Protein AF-A0A355SEF8-F1 (afdb_monomer)

Foldseek 3Di:
DCVVPVDDDPWPQKDKAFDPCVVFVVFDFDDDPPDTDGHTDGDIDIDTDPVVVVCCQVVFDDDCVVSVPRHDDDPDDD

Structure (mmCIF, N/CA/C/O backbone):
data_AF-A0A355SEF8-F1
#
_entry.id   AF-A0A355SEF8-F1
#
loop_
_atom_site.group_PDB
_atom_site.id
_atom_site.type_symbol
_atom_site.label_atom_id
_atom_site.label_alt_id
_atom_site.label_comp_id
_atom_site.label_asym_id
_atom_site.label_entity_id
_atom_site.label_seq_id
_atom_site.pdbx_PDB_ins_code
_atom_site.Cartn_x
_atom_site.Cartn_y
_atom_site.Cartn_z
_atom_site.occupancy
_atom_site.B_iso_or_equiv
_atom_site.auth_seq_id
_atom_site.auth_comp_id
_atom_site.auth_asym_id
_atom_site.auth_atom_id
_atom_site.pdbx_PDB_model_num
ATOM 1 N N . TYR A 1 1 ? 2.382 8.628 -10.792 1.00 69.12 1 TYR A N 1
ATOM 2 C CA . TYR A 1 1 ? 3.416 8.730 -11.843 1.00 69.12 1 TYR A CA 1
ATOM 3 C C . TYR A 1 1 ? 3.472 10.133 -12.441 1.00 69.12 1 TYR A C 1
ATOM 5 O O . TYR A 1 1 ? 4.454 10.810 -12.184 1.00 69.12 1 TYR A O 1
ATOM 13 N N . LEU A 1 2 ? 2.415 10.626 -13.105 1.00 79.75 2 LEU A N 1
ATOM 14 C CA . LEU A 1 2 ? 2.374 11.984 -13.686 1.00 79.75 2 LEU A CA 1
ATOM 15 C C . LEU A 1 2 ? 2.771 13.094 -12.696 1.00 79.75 2 LEU A C 1
ATOM 17 O O . LEU A 1 2 ? 3.635 13.906 -12.998 1.00 79.75 2 LEU A O 1
ATOM 21 N N . LEU A 1 3 ? 2.218 13.067 -11.480 1.00 77.38 3 LEU A N 1
ATOM 22 C CA . LEU A 1 3 ? 2.550 14.036 -10.423 1.00 77.38 3 LEU A CA 1
ATOM 23 C C . LEU A 1 3 ? 4.014 13.970 -9.951 1.00 77.38 3 LEU A C 1
ATOM 25 O O . LEU A 1 3 ? 4.529 14.954 -9.438 1.00 77.38 3 LEU A O 1
ATOM 29 N N . LEU A 1 4 ? 4.679 12.820 -10.107 1.00 76.81 4 LEU A N 1
ATOM 30 C CA . L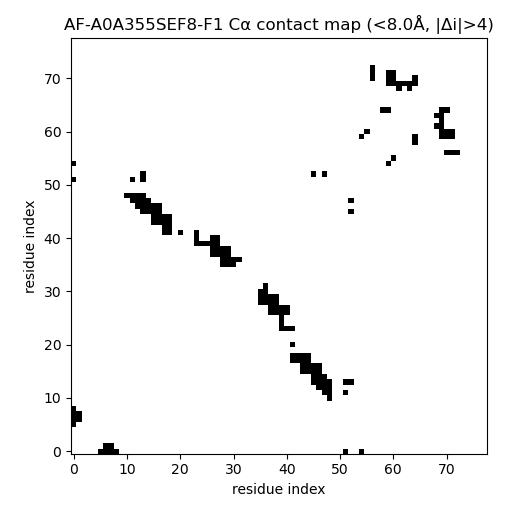EU A 1 4 ? 6.064 12.604 -9.668 1.00 76.81 4 LEU A CA 1
ATOM 31 C C . LEU A 1 4 ? 7.084 12.821 -10.794 1.00 76.81 4 LEU A C 1
ATOM 33 O O . LEU A 1 4 ? 8.231 13.154 -10.519 1.00 76.81 4 LEU A O 1
ATOM 37 N N . LYS A 1 5 ? 6.698 12.568 -12.049 1.00 79.00 5 LYS A N 1
ATOM 38 C CA . LYS A 1 5 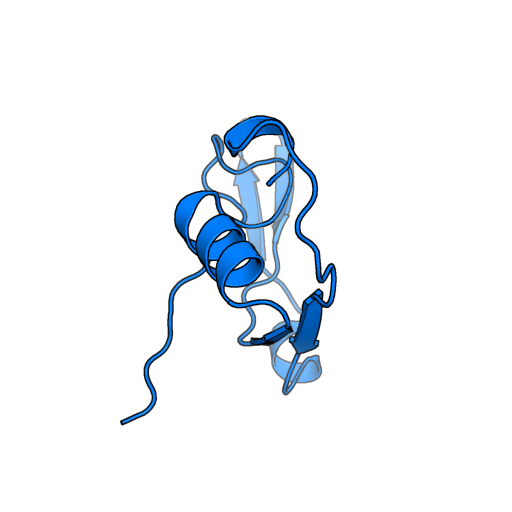? 7.604 12.519 -13.207 1.00 79.00 5 LYS A CA 1
ATOM 39 C C . LYS A 1 5 ? 7.304 13.570 -14.276 1.00 79.00 5 LYS A C 1
ATOM 41 O O . LYS A 1 5 ? 8.119 13.754 -15.169 1.00 79.00 5 LYS A O 1
ATOM 46 N N . GLY A 1 6 ? 6.165 14.259 -14.201 1.00 83.19 6 GLY A N 1
ATOM 47 C CA . GLY A 1 6 ? 5.755 15.280 -15.172 1.00 83.19 6 GLY A CA 1
ATOM 48 C C . GLY A 1 6 ? 5.335 14.732 -16.541 1.00 83.19 6 GLY A C 1
ATOM 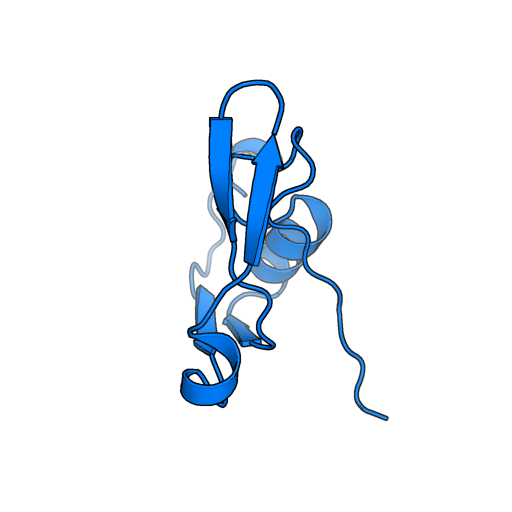49 O O . GLY A 1 6 ? 4.906 15.500 -17.395 1.00 83.19 6 GLY A O 1
ATOM 50 N N . THR A 1 7 ? 5.418 13.418 -16.750 1.00 84.00 7 THR A N 1
ATOM 51 C CA . THR A 1 7 ? 5.053 12.729 -17.992 1.00 84.00 7 THR A CA 1
ATOM 52 C C . THR A 1 7 ? 4.185 11.509 -17.699 1.00 84.00 7 THR A C 1
ATOM 54 O O . THR A 1 7 ? 4.115 11.034 -16.561 1.00 84.00 7 THR A O 1
ATOM 57 N N . LEU A 1 8 ? 3.491 11.008 -18.721 1.00 82.00 8 LEU A N 1
ATOM 58 C CA . LEU A 1 8 ? 2.848 9.696 -18.669 1.00 82.00 8 LEU A CA 1
ATOM 59 C C . LEU A 1 8 ? 3.871 8.615 -19.046 1.00 82.00 8 LEU A C 1
ATOM 61 O O . LEU A 1 8 ? 4.736 8.879 -19.884 1.00 82.00 8 LEU A O 1
ATOM 65 N N . PRO A 1 9 ? 3.800 7.419 -18.441 1.00 82.06 9 PRO A N 1
ATOM 66 C CA . PRO A 1 9 ? 4.631 6.314 -18.880 1.00 82.06 9 PRO A CA 1
ATOM 67 C C . PRO A 1 9 ? 4.155 5.838 -20.254 1.00 82.06 9 PRO A C 1
ATOM 69 O O . PRO A 1 9 ? 2.965 5.895 -20.563 1.00 82.06 9 PRO A O 1
ATOM 72 N N . ASN A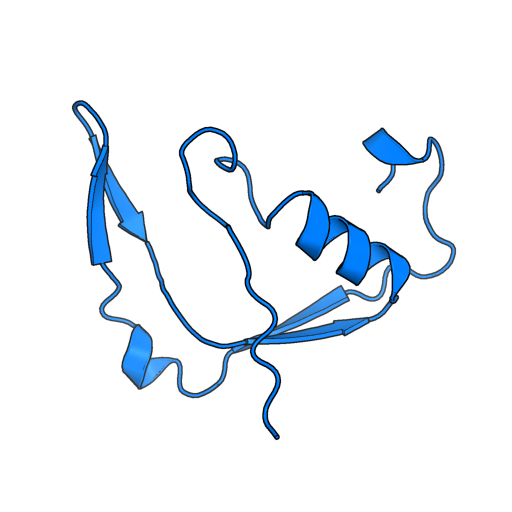 1 10 ? 5.086 5.331 -21.062 1.00 81.81 10 ASN A N 1
ATOM 73 C CA . ASN A 1 10 ? 4.768 4.784 -22.386 1.00 81.81 10 ASN A CA 1
ATOM 74 C C . ASN A 1 10 ? 3.859 3.547 -22.309 1.00 81.81 10 ASN A C 1
ATOM 76 O O . ASN A 1 10 ? 3.110 3.276 -23.242 1.00 81.81 10 ASN A O 1
ATOM 80 N N . ASP A 1 11 ? 3.932 2.813 -21.197 1.00 84.56 11 ASP A N 1
ATOM 81 C CA . ASP A 1 11 ? 3.067 1.682 -20.882 1.00 84.56 11 ASP A CA 1
ATOM 82 C C . ASP A 1 11 ? 2.327 1.951 -19.566 1.00 84.56 11 ASP A C 1
ATOM 84 O O . ASP A 1 11 ? 2.952 2.212 -18.534 1.00 84.56 11 ASP A O 1
ATOM 88 N N . MET A 1 12 ? 0.998 1.890 -19.617 1.00 83.94 12 MET A N 1
ATOM 89 C CA . MET A 1 12 ? 0.115 2.074 -18.465 1.00 83.94 12 MET A CA 1
ATOM 90 C C . MET A 1 12 ? -0.439 0.757 -17.912 1.00 83.94 12 MET A C 1
ATOM 92 O O . MET A 1 12 ? -1.355 0.794 -17.092 1.00 83.94 12 MET A O 1
ATOM 96 N N . SER A 1 13 ? 0.081 -0.393 -18.353 1.00 87.19 13 SER A N 1
ATOM 97 C CA . SER A 1 13 ? -0.297 -1.694 -17.809 1.00 87.19 13 SER A CA 1
ATOM 98 C C . SER A 1 13 ? -0.067 -1.725 -16.294 1.00 87.19 13 SER A C 1
ATOM 100 O O . SER A 1 13 ? 1.030 -1.448 -15.795 1.00 87.19 13 SER A O 1
ATOM 102 N N . PHE A 1 14 ? -1.136 -1.993 -15.549 1.00 86.62 14 PHE A N 1
ATOM 103 C CA . PHE A 1 14 ? -1.111 -2.078 -14.096 1.00 86.62 14 PHE A CA 1
ATOM 104 C C . PHE A 1 14 ? -2.350 -2.832 -13.611 1.00 86.62 14 PHE A C 1
ATOM 106 O O . PHE A 1 14 ? -3.417 -2.249 -13.429 1.00 86.62 14 PHE A O 1
ATOM 113 N N . ASP A 1 15 ? -2.186 -4.129 -13.390 1.00 88.25 15 ASP A N 1
ATOM 114 C CA . ASP A 1 15 ? -3.229 -5.024 -12.910 1.00 88.25 15 ASP A CA 1
ATOM 115 C C . ASP A 1 15 ? -2.893 -5.540 -11.513 1.00 88.25 15 ASP A C 1
ATOM 117 O O . ASP A 1 15 ? -1.734 -5.795 -11.176 1.00 88.25 15 ASP A O 1
ATOM 121 N N . ILE A 1 16 ? -3.928 -5.696 -10.687 1.00 87.81 16 ILE A N 1
ATOM 122 C CA . ILE A 1 16 ? -3.827 -6.252 -9.338 1.00 87.81 16 ILE A CA 1
ATOM 123 C C . ILE A 1 16 ? -4.697 -7.502 -9.257 1.00 87.81 16 ILE A C 1
ATOM 125 O O . ILE A 1 16 ? -5.916 -7.439 -9.411 1.00 87.81 16 ILE A O 1
ATOM 129 N N . GLU A 1 17 ? -4.076 -8.625 -8.917 1.00 89.06 17 GLU A N 1
ATOM 130 C CA . GLU A 1 17 ? -4.753 -9.899 -8.708 1.00 89.06 17 GLU A CA 1
ATOM 131 C C . GLU A 1 17 ? -4.745 -10.289 -7.230 1.00 89.06 17 GLU A C 1
ATOM 133 O O . GLU A 1 17 ? -3.697 -10.523 -6.623 1.00 89.06 17 GLU A O 1
ATOM 138 N N . PHE A 1 18 ? -5.933 -10.416 -6.640 1.00 86.50 18 PHE A N 1
ATOM 139 C CA . PHE A 1 18 ? -6.092 -10.908 -5.273 1.00 86.50 18 PHE A CA 1
ATOM 140 C C . PHE A 1 18 ? -6.231 -12.429 -5.259 1.00 86.50 18 PHE A C 1
ATOM 142 O O . PHE A 1 18 ? -7.085 -12.994 -5.942 1.00 86.50 18 PHE A O 1
ATOM 149 N N . LYS A 1 19 ? -5.447 -13.104 -4.412 1.00 82.56 19 LYS A N 1
ATOM 150 C CA . LYS A 1 19 ? -5.560 -14.555 -4.191 1.00 82.56 19 LYS A CA 1
ATOM 151 C C . LYS A 1 19 ? -6.279 -14.835 -2.873 1.00 82.56 19 LYS A C 1
ATOM 153 O O . LYS A 1 19 ? -6.059 -14.153 -1.876 1.00 82.56 19 LYS A O 1
ATOM 158 N N . ASN A 1 20 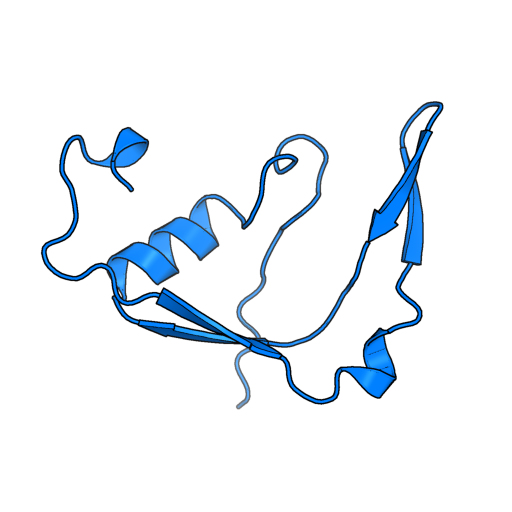? -7.108 -15.881 -2.845 1.00 83.50 20 ASN A N 1
ATOM 159 C CA . ASN A 1 20 ? -7.821 -16.344 -1.644 1.00 83.50 20 ASN A CA 1
ATOM 160 C C . ASN A 1 20 ? -8.716 -15.277 -0.982 1.00 83.50 20 ASN A C 1
ATOM 162 O O . ASN A 1 20 ? -8.742 -15.164 0.245 1.00 83.50 20 ASN A O 1
ATOM 166 N N . ILE A 1 21 ? -9.468 -14.502 -1.773 1.00 83.00 21 ILE A N 1
ATOM 167 C CA . ILE A 1 21 ? -10.276 -13.372 -1.278 1.00 83.00 21 ILE A CA 1
ATOM 168 C C . ILE A 1 21 ? -11.239 -13.765 -0.145 1.00 83.00 21 ILE A C 1
ATOM 170 O O . ILE A 1 21 ? -11.424 -13.013 0.812 1.00 83.00 21 ILE A O 1
ATOM 174 N N . ASP A 1 22 ? -11.771 -14.989 -0.182 1.00 85.31 22 ASP A N 1
ATOM 175 C CA . ASP A 1 22 ? -12.659 -15.529 0.847 1.00 85.31 22 ASP A CA 1
ATOM 176 C C . ASP A 1 22 ? -12.033 -15.606 2.238 1.00 85.31 22 ASP A C 1
ATOM 178 O O . ASP A 1 22 ? -12.742 -15.473 3.238 1.00 85.31 22 ASP A O 1
ATOM 182 N N . LYS A 1 23 ? -10.711 -15.785 2.319 1.00 86.19 23 LYS A N 1
ATOM 183 C CA . LYS A 1 23 ? -9.974 -15.796 3.586 1.00 86.19 23 LYS A CA 1
ATOM 184 C C . LYS A 1 23 ? -9.897 -14.398 4.201 1.00 86.19 23 LYS A C 1
ATOM 186 O O . LYS A 1 23 ? -9.903 -14.265 5.423 1.00 86.19 23 LYS A O 1
ATOM 191 N N . TYR A 1 24 ? -9.866 -13.360 3.366 1.00 85.12 24 TYR A N 1
ATOM 192 C CA . TYR A 1 24 ? -9.613 -11.978 3.780 1.00 85.12 24 TYR A CA 1
ATOM 193 C C . TYR A 1 24 ? -10.869 -11.089 3.764 1.00 85.12 24 TYR A C 1
ATOM 195 O O . TYR A 1 24 ? -10.844 -9.978 4.292 1.00 85.12 24 TYR A O 1
ATOM 203 N N . LYS A 1 25 ? -12.010 -11.590 3.262 1.00 83.75 25 LYS A N 1
ATOM 204 C CA . LYS A 1 25 ? -13.282 -10.845 3.118 1.00 83.75 25 LYS A CA 1
ATOM 205 C C . LYS A 1 25 ? -13.876 -10.277 4.407 1.00 83.75 25 LYS A C 1
ATOM 207 O O . LYS A 1 25 ? -14.739 -9.400 4.358 1.00 83.75 25 LYS A O 1
ATOM 212 N N . ARG A 1 26 ? -13.458 -10.776 5.574 1.00 84.25 26 ARG A N 1
ATOM 213 C CA . ARG A 1 26 ? -13.921 -10.232 6.860 1.00 84.25 26 ARG A CA 1
ATOM 214 C C . ARG A 1 26 ? -13.418 -8.801 7.067 1.00 84.25 26 ARG A C 1
ATOM 216 O O . ARG A 1 26 ? -14.161 -7.981 7.605 1.00 84.25 26 ARG A O 1
ATOM 223 N N . GLY A 1 27 ? -12.230 -8.477 6.550 1.00 84.19 27 GLY A N 1
ATOM 224 C CA . GLY A 1 27 ? -11.569 -7.200 6.807 1.00 84.19 27 GLY A CA 1
ATOM 225 C C . GLY A 1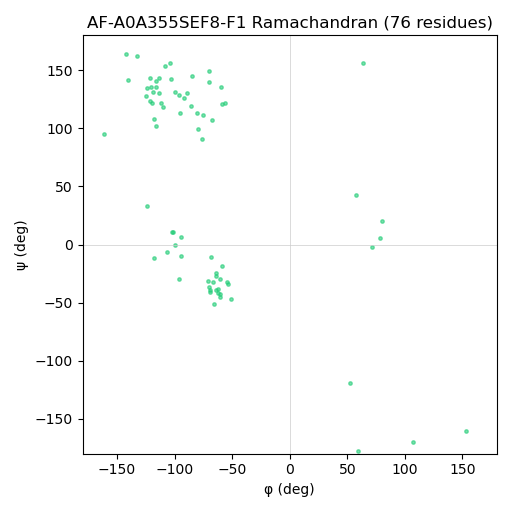 27 ? -11.315 -6.969 8.301 1.00 84.19 27 GLY A C 1
ATOM 226 O O . GLY A 1 27 ? -11.613 -7.813 9.148 1.00 84.19 27 GLY A O 1
ATOM 227 N N . LYS A 1 28 ? -10.757 -5.809 8.632 1.00 85.12 28 LYS A N 1
ATOM 228 C CA . LYS A 1 28 ? -10.538 -5.344 10.003 1.00 85.12 28 LYS A CA 1
ATOM 229 C C . LYS A 1 28 ? -11.215 -3.991 10.174 1.00 85.12 28 LYS A C 1
ATOM 231 O O . LYS A 1 28 ? -11.093 -3.122 9.311 1.00 85.12 28 LYS A O 1
ATOM 236 N N . LEU A 1 29 ? -11.934 -3.821 11.280 1.00 88.50 29 LEU A N 1
ATOM 237 C CA . LEU A 1 29 ? -12.470 -2.522 11.667 1.00 88.50 29 LEU A CA 1
ATOM 238 C C . LEU A 1 29 ? -11.395 -1.778 12.461 1.00 88.50 29 LEU A C 1
ATOM 240 O O . LEU A 1 29 ? -10.947 -2.252 13.501 1.00 88.50 29 LEU A O 1
ATOM 244 N N . ILE A 1 30 ? -10.971 -0.629 11.954 1.00 86.62 30 ILE A N 1
ATOM 245 C CA . ILE A 1 30 ? -9.922 0.207 12.525 1.00 86.62 30 ILE A CA 1
ATOM 246 C C . ILE A 1 30 ? -10.589 1.487 13.018 1.00 86.62 30 ILE A C 1
ATOM 248 O O . ILE A 1 30 ? -11.241 2.192 12.247 1.00 86.62 30 ILE A O 1
ATOM 252 N N . LYS A 1 31 ? -10.448 1.791 14.310 1.00 86.00 31 LYS A N 1
ATOM 253 C CA . LYS A 1 31 ? -10.901 3.067 14.867 1.00 86.00 31 LYS A CA 1
ATOM 254 C C . LYS A 1 31 ? -9.845 4.129 14.572 1.00 86.00 31 LYS A C 1
ATOM 256 O O . LYS A 1 31 ? -8.739 4.057 15.099 1.00 86.00 31 LYS A O 1
ATOM 261 N N . PHE A 1 32 ? -10.186 5.106 13.740 1.00 83.12 32 PHE A N 1
ATOM 262 C CA . PHE A 1 32 ? -9.332 6.241 13.417 1.00 83.12 32 PHE A CA 1
ATOM 263 C C . PHE A 1 32 ? -10.010 7.532 13.872 1.00 83.12 32 PHE A C 1
ATOM 265 O O . PHE A 1 32 ? -10.992 7.976 13.274 1.00 83.12 32 PHE A O 1
ATOM 272 N N . LYS A 1 33 ? -9.474 8.136 14.940 1.00 85.50 33 LYS A N 1
ATOM 273 C CA . LYS A 1 33 ? -10.089 9.283 15.628 1.00 85.50 33 LYS A CA 1
ATOM 274 C C . LYS A 1 33 ? -11.546 8.957 16.002 1.00 85.50 33 LYS A C 1
ATOM 276 O O . LYS A 1 33 ? -11.788 7.975 16.706 1.00 85.50 33 LYS A O 1
ATOM 281 N N . ASP A 1 34 ? -12.495 9.725 15.478 1.00 90.12 34 ASP A N 1
ATOM 282 C CA . ASP A 1 34 ? -13.929 9.594 15.749 1.00 90.12 34 ASP A CA 1
ATOM 283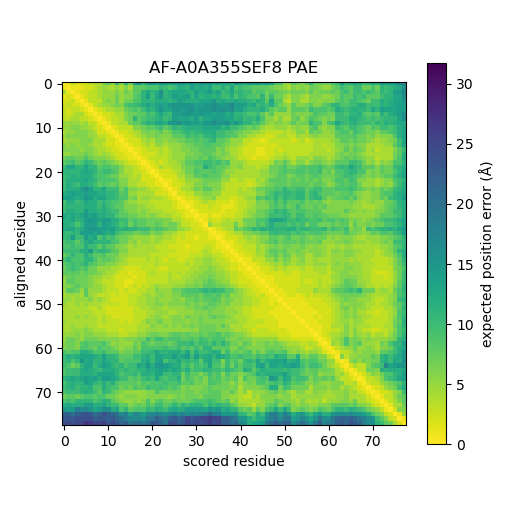 C C . ASP A 1 34 ? -14.664 8.734 14.709 1.00 90.12 34 ASP A C 1
ATOM 285 O O . ASP A 1 34 ? -15.887 8.642 14.721 1.00 90.12 34 ASP A O 1
ATOM 289 N N . THR A 1 35 ? -13.940 8.102 13.780 1.00 87.19 35 THR A N 1
ATOM 290 C CA . THR A 1 35 ? -14.524 7.307 12.692 1.00 87.19 35 THR A CA 1
ATOM 291 C C . THR A 1 35 ? -14.028 5.865 12.725 1.00 87.19 35 THR A C 1
ATOM 293 O O . THR A 1 35 ? -12.864 5.589 13.010 1.00 87.19 35 THR A O 1
ATOM 296 N N . TYR A 1 36 ? -14.911 4.924 12.393 1.00 87.44 36 TYR A N 1
ATOM 297 C CA . TYR A 1 36 ? -14.534 3.536 12.142 1.00 87.44 36 TYR A CA 1
ATOM 298 C C . TYR A 1 36 ? -14.354 3.311 10.644 1.00 87.44 36 TYR A C 1
ATOM 300 O O . TYR A 1 36 ? -15.233 3.629 9.846 1.00 87.44 36 TYR A O 1
ATOM 308 N N . LEU A 1 37 ? -13.214 2.742 10.270 1.00 85.69 37 LEU A N 1
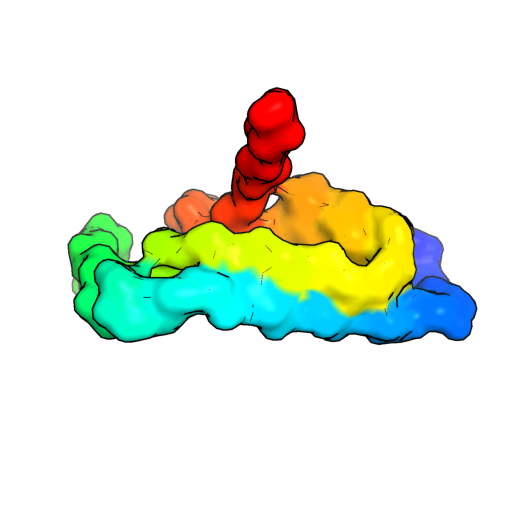ATOM 309 C CA . LEU A 1 37 ? -12.859 2.429 8.893 1.00 85.69 37 LEU A CA 1
ATOM 310 C C . LEU A 1 37 ? -12.724 0.920 8.746 1.00 85.69 37 LEU A C 1
ATOM 312 O O . LEU A 1 37 ? -12.115 0.260 9.584 1.00 85.69 37 LEU A O 1
ATOM 316 N N . LYS A 1 38 ? -13.286 0.360 7.676 1.00 85.94 38 LYS A N 1
ATOM 317 C CA . LYS A 1 38 ? -13.096 -1.051 7.343 1.00 85.94 38 LYS A CA 1
ATOM 318 C C . LYS A 1 38 ? -11.948 -1.173 6.345 1.00 85.94 38 LYS A C 1
ATOM 320 O O . LYS A 1 38 ? -12.071 -0.711 5.216 1.00 85.94 38 LYS A O 1
ATOM 325 N N . GLY A 1 39 ? -10.851 -1.788 6.773 1.00 84.25 39 GLY A N 1
ATOM 326 C CA . GLY A 1 39 ? -9.698 -2.104 5.932 1.00 84.25 39 GLY A CA 1
ATOM 327 C C . GLY A 1 39 ? -9.652 -3.584 5.565 1.00 84.25 39 GLY A C 1
ATOM 328 O O . GLY A 1 39 ? -10.191 -4.427 6.285 1.00 84.25 39 GLY A O 1
ATOM 329 N N . TYR A 1 40 ? -8.984 -3.909 4.464 1.00 86.44 40 TYR A N 1
ATOM 330 C CA . TYR A 1 40 ? -8.686 -5.284 4.075 1.00 86.44 40 TYR A CA 1
ATOM 331 C C . TYR A 1 40 ? -7.177 -5.456 4.014 1.00 86.44 40 TYR A C 1
ATOM 333 O O . TYR A 1 40 ? -6.477 -4.640 3.424 1.00 86.44 40 TYR A O 1
ATOM 341 N N . GLU A 1 41 ? -6.693 -6.519 4.637 1.00 85.00 41 GLU A N 1
ATOM 342 C CA . GLU A 1 41 ? -5.291 -6.912 4.608 1.00 85.00 41 GLU A CA 1
ATOM 343 C C . GLU A 1 41 ? -5.246 -8.261 3.900 1.00 85.00 41 GLU A C 1
ATOM 345 O O . GLU A 1 41 ? -5.667 -9.272 4.464 1.00 85.00 41 GLU A O 1
ATOM 350 N N . ALA A 1 42 ? -4.847 -8.252 2.631 1.00 85.50 42 ALA A N 1
ATOM 351 C CA . ALA A 1 42 ? -4.833 -9.430 1.777 1.00 85.50 42 ALA A CA 1
ATOM 352 C C . ALA A 1 42 ? -3.575 -9.419 0.900 1.00 85.50 42 ALA A C 1
ATOM 354 O O . ALA A 1 42 ? -3.196 -8.353 0.416 1.00 85.50 42 ALA A O 1
ATOM 355 N N . PRO A 1 43 ? -2.940 -10.579 0.663 1.00 86.50 43 PRO A N 1
ATOM 356 C CA . PRO A 1 43 ? -1.874 -10.693 -0.315 1.00 86.50 43 PRO A CA 1
ATOM 357 C C . PRO A 1 43 ? -2.447 -10.562 -1.730 1.00 86.50 43 PRO A C 1
ATOM 359 O O . PRO A 1 43 ? -3.503 -11.119 -2.051 1.00 86.50 43 PRO A O 1
ATOM 362 N N . PHE A 1 44 ? -1.720 -9.859 -2.587 1.00 87.81 44 PHE A N 1
ATOM 363 C CA . PHE A 1 44 ? -2.053 -9.686 -3.995 1.00 87.81 44 PHE A CA 1
ATOM 364 C C . PHE A 1 44 ? -0.784 -9.705 -4.847 1.00 87.81 44 PHE A C 1
ATOM 366 O O . PHE A 1 44 ? 0.332 -9.589 -4.340 1.00 87.81 44 PHE A O 1
ATOM 373 N N . THR A 1 45 ? -0.961 -9.881 -6.149 1.00 87.88 45 THR A N 1
ATOM 374 C CA . THR A 1 45 ? 0.103 -9.807 -7.150 1.00 87.88 45 THR A CA 1
ATOM 375 C C . THR A 1 45 ? -0.155 -8.593 -8.032 1.00 87.88 45 THR A C 1
ATOM 377 O O . THR A 1 45 ? -1.277 -8.421 -8.497 1.00 87.88 45 THR A O 1
ATOM 380 N N . ILE A 1 46 ? 0.859 -7.748 -8.238 1.00 86.88 46 ILE A N 1
ATOM 381 C CA . ILE A 1 46 ? 0.795 -6.659 -9.221 1.00 86.88 46 ILE A CA 1
ATOM 382 C C . ILE A 1 46 ? 1.517 -7.114 -10.488 1.00 86.88 46 ILE A C 1
ATOM 384 O O . ILE A 1 46 ? 2.644 -7.605 -10.404 1.00 86.88 46 ILE A O 1
ATOM 388 N N . ILE A 1 47 ? 0.883 -6.937 -11.643 1.00 88.00 47 ILE A N 1
ATOM 389 C CA . ILE A 1 47 ? 1.439 -7.249 -12.961 1.00 88.00 47 ILE A CA 1
ATOM 390 C C . ILE A 1 47 ? 1.346 -5.983 -13.810 1.00 88.00 47 ILE A C 1
ATOM 392 O O . ILE A 1 47 ? 0.286 -5.375 -13.901 1.00 88.00 47 ILE A O 1
ATOM 396 N N . GLY A 1 48 ? 2.451 -5.554 -14.416 1.00 87.75 48 GLY A N 1
ATOM 397 C CA . GLY A 1 48 ? 2.454 -4.362 -15.260 1.00 87.75 48 GLY A CA 1
ATOM 398 C C . GLY A 1 48 ? 3.805 -3.668 -15.317 1.00 87.75 48 GLY A C 1
ATOM 399 O O . GLY A 1 48 ? 4.838 -4.255 -14.983 1.00 87.75 48 GLY A O 1
ATOM 400 N N . ASN A 1 49 ? 3.790 -2.400 -15.723 1.00 87.44 49 ASN A N 1
ATOM 401 C CA . ASN A 1 49 ? 4.990 -1.594 -15.898 1.00 87.44 49 ASN A CA 1
ATOM 402 C C . ASN A 1 49 ? 5.797 -1.487 -14.578 1.00 87.44 49 ASN A C 1
ATOM 404 O O . ASN A 1 49 ? 5.286 -0.940 -13.592 1.00 87.44 49 ASN A O 1
ATOM 408 N N . PRO A 1 50 ? 7.075 -1.923 -14.547 1.00 85.94 50 PRO A N 1
ATOM 409 C CA . PRO A 1 50 ? 7.921 -1.864 -13.353 1.00 85.94 50 PRO A CA 1
ATOM 410 C C . PRO A 1 50 ? 8.041 -0.470 -12.728 1.00 85.94 50 PRO A C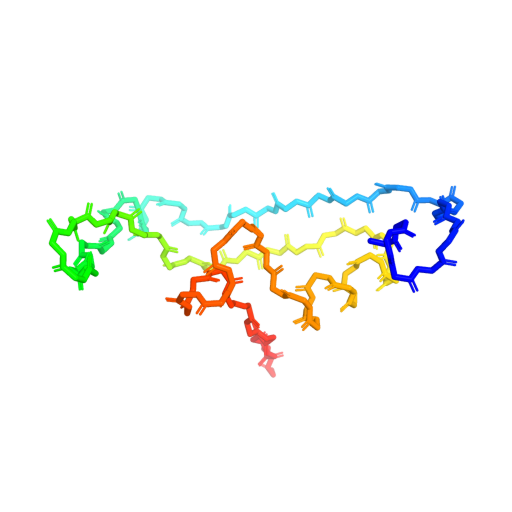 1
ATOM 412 O O . PRO A 1 50 ? 8.139 -0.350 -11.507 1.00 85.94 50 PRO A O 1
ATOM 415 N N . GLU A 1 51 ? 8.004 0.599 -13.528 1.00 85.06 51 GLU A N 1
ATOM 416 C CA . GLU A 1 51 ? 8.060 1.965 -13.004 1.00 85.06 51 GLU A CA 1
ATOM 417 C C . GLU A 1 51 ? 6.779 2.347 -12.254 1.00 85.06 51 GLU A C 1
ATOM 419 O O . GLU A 1 51 ? 6.842 3.029 -11.229 1.00 85.06 51 GLU A O 1
ATOM 424 N N . LEU A 1 52 ? 5.616 1.889 -12.729 1.00 85.31 52 LEU A N 1
ATOM 425 C CA . LEU A 1 52 ? 4.339 2.091 -12.044 1.00 85.31 52 LEU A CA 1
ATOM 426 C C . LEU A 1 52 ? 4.272 1.275 -10.752 1.00 85.31 52 LEU A C 1
ATOM 428 O O . LEU A 1 52 ? 3.847 1.802 -9.724 1.00 85.31 52 LEU A O 1
ATOM 432 N N . ILE A 1 53 ? 4.762 0.033 -10.781 1.00 85.69 53 ILE A N 1
ATOM 433 C CA . ILE A 1 53 ? 4.878 -0.826 -9.594 1.00 85.69 53 ILE A CA 1
ATOM 434 C C . ILE A 1 53 ? 5.788 -0.177 -8.549 1.00 85.69 53 ILE A C 1
ATOM 436 O O . ILE A 1 53 ? 5.420 -0.095 -7.378 1.00 85.69 53 ILE A O 1
ATOM 440 N N . LYS A 1 54 ? 6.940 0.359 -8.965 1.00 84.69 54 LYS A N 1
ATOM 441 C CA . LYS A 1 54 ? 7.846 1.074 -8.061 1.00 84.69 54 LYS A CA 1
ATOM 442 C C . LYS A 1 54 ? 7.175 2.294 -7.432 1.00 84.69 54 LYS A C 1
ATOM 444 O O . LYS A 1 54 ? 7.312 2.515 -6.235 1.00 84.69 54 LYS A O 1
ATOM 449 N N . VAL A 1 55 ? 6.421 3.069 -8.214 1.00 85.12 55 VAL A N 1
ATOM 450 C CA . VAL A 1 55 ? 5.663 4.208 -7.678 1.00 85.12 55 VAL A CA 1
ATOM 451 C C . VAL A 1 55 ? 4.611 3.751 -6.668 1.00 85.12 55 VAL A C 1
ATOM 453 O O . VAL A 1 55 ? 4.470 4.394 -5.635 1.00 85.12 55 VAL A O 1
ATOM 456 N N . ALA A 1 56 ? 3.896 2.657 -6.932 1.00 83.81 56 ALA A N 1
ATOM 457 C CA . ALA A 1 56 ? 2.930 2.093 -5.989 1.00 83.81 56 ALA A CA 1
ATOM 458 C C . ALA A 1 56 ? 3.590 1.633 -4.678 1.00 83.81 56 ALA A C 1
ATOM 460 O O . ALA A 1 56 ? 3.024 1.845 -3.608 1.00 83.81 56 ALA A O 1
ATOM 461 N N . TYR A 1 57 ? 4.791 1.055 -4.758 1.00 83.06 57 TYR A N 1
ATOM 462 C CA . TYR A 1 57 ? 5.582 0.661 -3.592 1.00 83.06 57 TYR A CA 1
ATOM 463 C C . TYR A 1 57 ? 6.041 1.871 -2.772 1.00 83.06 57 TYR A C 1
ATOM 465 O O . TYR A 1 57 ? 5.783 1.939 -1.574 1.00 83.06 57 TYR A O 1
ATOM 473 N N . ASP A 1 58 ? 6.647 2.865 -3.424 1.00 80.88 58 ASP A N 1
ATOM 474 C CA . ASP A 1 58 ? 7.193 4.042 -2.741 1.00 80.88 58 ASP A CA 1
ATOM 475 C C . ASP A 1 58 ? 6.088 4.945 -2.165 1.00 80.88 58 ASP A C 1
ATOM 477 O O . ASP A 1 58 ? 6.231 5.507 -1.080 1.00 80.88 58 ASP A O 1
ATOM 481 N N . ALA A 1 59 ? 4.985 5.116 -2.899 1.00 80.12 59 ALA A N 1
ATOM 482 C CA . ALA A 1 59 ? 3.930 6.060 -2.546 1.00 80.12 59 ALA A CA 1
ATOM 483 C C . ALA A 1 59 ? 2.777 5.435 -1.755 1.00 80.12 59 ALA A C 1
ATOM 485 O O . ALA A 1 59 ? 1.959 6.200 -1.245 1.00 80.12 59 ALA A O 1
ATOM 486 N N . SER A 1 60 ? 2.720 4.102 -1.624 1.00 77.00 60 SER A N 1
ATOM 487 C CA . SER A 1 60 ? 1.550 3.343 -1.149 1.00 77.00 60 SER A CA 1
ATOM 488 C C . SER A 1 60 ? 0.325 3.458 -2.076 1.00 77.00 60 SER A C 1
ATOM 490 O O . SER A 1 60 ? 0.179 4.403 -2.856 1.00 77.00 60 SER A O 1
ATOM 492 N N . LEU A 1 61 ? -0.578 2.476 -2.013 1.00 77.75 61 LEU A N 1
ATOM 493 C CA . LEU A 1 61 ? -1.779 2.424 -2.852 1.00 77.75 61 LEU A CA 1
ATOM 494 C C . LEU A 1 61 ? -2.977 3.097 -2.166 1.00 77.75 61 LEU A C 1
ATOM 496 O O . LEU A 1 61 ? -3.383 2.698 -1.078 1.00 77.75 61 LEU A O 1
ATOM 500 N N . GLY A 1 62 ? -3.614 4.051 -2.852 1.00 74.62 62 GLY A N 1
ATOM 501 C CA . GLY A 1 62 ? -4.871 4.677 -2.421 1.00 74.62 62 GLY A CA 1
ATOM 502 C C . GLY A 1 62 ? -4.731 6.113 -1.903 1.00 74.62 62 GLY A C 1
ATOM 503 O O . GLY A 1 62 ? -3.704 6.761 -2.072 1.00 74.62 62 GLY A O 1
ATOM 504 N N . GLU A 1 63 ? -5.811 6.634 -1.311 1.00 63.47 63 GLU A N 1
ATOM 505 C CA . GLU A 1 63 ? -5.968 8.067 -0.991 1.00 63.47 63 GLU A CA 1
ATOM 506 C C . GLU A 1 63 ? -5.681 8.441 0.479 1.00 63.47 63 GLU A C 1
ATOM 508 O O . GLU A 1 63 ? -5.776 9.609 0.854 1.00 63.47 63 GLU A O 1
ATOM 513 N N . LYS A 1 64 ? -5.327 7.484 1.350 1.00 65.06 64 LYS A N 1
ATOM 514 C CA . LYS A 1 64 ? -5.175 7.712 2.808 1.00 65.06 64 LYS A CA 1
ATOM 515 C C . LYS A 1 64 ? -3.801 7.326 3.359 1.00 65.06 64 LYS A C 1
ATOM 517 O O . LYS A 1 64 ? -3.667 6.939 4.521 1.00 65.06 64 LYS A O 1
ATOM 522 N N . ASN A 1 65 ? -2.769 7.507 2.545 1.00 63.78 65 ASN A N 1
ATOM 523 C CA . ASN A 1 65 ? -1.411 7.058 2.859 1.00 63.78 65 ASN A CA 1
ATOM 524 C C . ASN A 1 65 ? -0.841 7.790 4.087 1.00 63.78 65 ASN A C 1
ATOM 526 O O . ASN A 1 65 ? -0.279 7.165 4.983 1.00 63.78 65 ASN A O 1
ATOM 530 N N . SER A 1 66 ? -1.117 9.093 4.227 1.00 67.00 66 SER A N 1
ATOM 531 C CA . SER A 1 66 ? -0.722 9.887 5.405 1.00 67.00 66 SER A CA 1
ATOM 532 C C . SER A 1 66 ? -1.450 9.508 6.703 1.00 67.00 66 SER A C 1
ATOM 534 O O . SER A 1 66 ? -1.065 9.962 7.777 1.00 67.00 66 SER A O 1
ATOM 536 N N . GLN A 1 67 ? -2.497 8.680 6.624 1.00 69.06 67 GLN A N 1
ATOM 537 C CA . GLN A 1 67 ? -3.248 8.160 7.773 1.00 69.06 67 GLN A CA 1
ATOM 538 C C . GLN A 1 67 ? -2.852 6.712 8.114 1.00 69.06 67 GLN A C 1
ATOM 540 O O . GLN A 1 67 ? -3.526 6.073 8.919 1.00 69.06 67 GLN A O 1
ATOM 545 N N . GLY A 1 68 ? -1.771 6.196 7.511 1.00 67.31 68 GLY A N 1
ATOM 546 C CA . GLY A 1 68 ? -1.253 4.845 7.746 1.00 67.31 68 GLY A CA 1
ATOM 547 C C . GLY A 1 68 ? -2.006 3.742 6.997 1.00 67.31 68 GLY A C 1
ATOM 548 O O . GLY A 1 68 ? -1.961 2.587 7.410 1.00 67.31 68 GLY A O 1
ATOM 549 N N . MET A 1 69 ? -2.733 4.082 5.929 1.00 75.94 69 MET A N 1
ATOM 550 C CA . MET A 1 69 ? -3.515 3.133 5.125 1.00 75.94 69 MET A CA 1
ATOM 551 C C . MET A 1 69 ? -2.866 2.918 3.763 1.00 75.94 69 MET A C 1
ATOM 553 O O . MET A 1 69 ? -2.193 3.806 3.257 1.00 75.94 69 MET A O 1
ATOM 557 N N . GLY A 1 70 ? -3.100 1.756 3.153 1.00 71.38 70 GLY A N 1
ATOM 558 C CA . GLY A 1 70 ? -2.651 1.504 1.781 1.00 71.38 70 GLY A CA 1
ATOM 559 C C . GLY A 1 70 ? -1.171 1.154 1.639 1.00 71.38 70 GLY A C 1
ATOM 560 O O . GLY A 1 70 ? -0.698 1.011 0.513 1.00 71.38 70 GLY A O 1
ATOM 561 N N . PHE A 1 71 ? -0.447 1.002 2.755 1.00 81.19 71 PHE A N 1
ATOM 562 C CA . PHE A 1 71 ? 0.924 0.499 2.745 1.00 81.19 71 PHE A CA 1
ATOM 563 C C . PHE A 1 71 ? 0.963 -0.902 2.136 1.00 81.19 71 PHE A C 1
ATOM 565 O O . PHE A 1 71 ? 0.135 -1.758 2.460 1.00 81.19 71 PHE A O 1
ATOM 572 N N . ILE A 1 72 ? 1.937 -1.116 1.261 1.00 82.25 72 ILE A N 1
ATOM 573 C CA . ILE A 1 72 ? 2.183 -2.399 0.621 1.00 82.25 72 ILE A CA 1
ATOM 574 C C . ILE A 1 72 ? 3.597 -2.832 0.975 1.00 82.25 72 ILE A C 1
ATOM 576 O O . ILE A 1 72 ? 4.520 -2.024 0.928 1.00 82.25 72 ILE A O 1
ATOM 580 N N . ASP A 1 73 ? 3.752 -4.101 1.330 1.00 80.25 73 ASP A N 1
ATOM 581 C CA . ASP A 1 73 ? 5.058 -4.690 1.591 1.00 80.25 73 ASP A CA 1
ATOM 582 C C . ASP A 1 73 ? 5.337 -5.789 0.568 1.00 80.25 73 ASP A C 1
ATOM 584 O O . ASP A 1 73 ? 4.442 -6.555 0.188 1.00 80.25 73 ASP A O 1
ATOM 588 N N . ALA A 1 74 ? 6.582 -5.858 0.109 1.00 76.50 74 ALA A N 1
ATOM 589 C CA . ALA A 1 74 ? 7.011 -6.869 -0.839 1.00 76.50 74 ALA A CA 1
ATOM 590 C C . ALA A 1 74 ? 7.267 -8.176 -0.082 1.00 76.50 74 ALA A C 1
ATOM 592 O O . ALA A 1 74 ? 8.319 -8.385 0.521 1.00 76.50 74 ALA A O 1
ATOM 593 N N . ILE A 1 75 ? 6.298 -9.088 -0.133 1.00 71.25 75 ILE A N 1
ATOM 594 C CA . ILE A 1 75 ? 6.448 -10.424 0.445 1.00 71.25 75 ILE A CA 1
ATOM 595 C C . ILE A 1 75 ? 7.330 -11.251 -0.500 1.00 71.25 75 ILE A C 1
ATOM 597 O O . ILE A 1 75 ? 6.839 -11.878 -1.438 1.00 71.25 75 ILE A O 1
ATOM 601 N N . ASN A 1 76 ? 8.646 -11.241 -0.279 1.00 53.75 76 ASN A N 1
ATOM 602 C CA . ASN A 1 76 ? 9.559 -12.152 -0.970 1.00 53.75 76 ASN A CA 1
ATOM 603 C C . ASN A 1 76 ? 9.278 -13.588 -0.501 1.00 53.75 76 ASN A C 1
ATOM 605 O O . ASN A 1 76 ? 9.628 -13.961 0.620 1.00 53.75 76 ASN A O 1
ATOM 609 N N . PHE A 1 77 ? 8.664 -14.404 -1.357 1.00 48.53 77 PHE A N 1
ATOM 610 C CA . PHE A 1 77 ? 8.682 -15.853 -1.181 1.00 48.53 77 PHE A CA 1
ATOM 611 C C . PHE A 1 77 ? 10.069 -16.356 -1.598 1.00 48.53 77 PHE A C 1
ATOM 613 O O . PHE A 1 77 ? 10.439 -16.247 -2.766 1.00 48.53 77 PHE A O 1
ATOM 620 N N . LYS A 1 78 ? 10.847 -16.832 -0.619 1.00 31.31 78 LYS A N 1
ATOM 621 C CA . LYS A 1 78 ? 12.047 -17.643 -0.858 1.00 31.31 78 LYS A CA 1
ATOM 622 C C . LYS A 1 78 ? 11.665 -19.045 -1.309 1.00 31.31 78 LYS A C 1
ATOM 624 O O . LYS A 1 78 ? 10.649 -19.557 -0.787 1.00 31.31 78 LYS A O 1
#

Solvent-accessible surface area (backbone atoms only — not comparable to full-atom values): 5159 Å² total; per-residue (Å²): 101,47,94,80,66,79,45,79,67,97,60,81,53,75,45,78,48,74,60,67,56,83,81,35,68,81,46,46,83,43,77,54,89,97,44,80,42,81,46,72,76,71,67,64,48,80,50,59,35,65,70,58,53,49,47,39,53,76,62,25,52,76,93,45,44,96,77,76,39,43,74,64,78,86,82,78,82,127

Mean predicted aligned error: 7.03 Å

Sequence (78 aa):
YLLLKGTLPNDMSFDIEFKNIDKYKRGKLIKFKDTYLKGYEAPFTIIGNPELIKVAYDASLGEKNSQGMGFIDAINFK

Radius of gyration: 14.63 Å; Cα contacts (8 Å, |Δi|>4): 87; chains: 1; bounding box: 27×33×38 Å

Secondary structure (DSSP, 8-state):
-HHHHSS--S---EEEEES-HHHHTT-EEEEETTEEEEE----EEEEE-HHHHHHHHHH-SSS-GGGT-S--------

Nearest PDB structures (foldseek):
  6zme-assembly1_SV  TM=2.302E-01  e=7.883E+00  Homo sapiens

pLDDT: mean 80.62, std 9.73, range [31.31, 90.12]